Protein AF-A0A4P9Y028-F1 (afdb_monomer_lite)

Radius of gyration: 24.09 Å; chains: 1; bounding box: 60×64×58 Å

Foldseek 3Di:
DVVVLVVLLVVLVVVVVVVVVVDDCVPVPPRDFAQDDPVSQWTAPNNVQWIDGDPDDDDIDGHDPAPDWDDDPDRDTDGDDRVVRVVVVVVCVVVVVVPPPDDDDDDDDDDPPDPDDPDDDDDDDDDDDDDD

pLDDT: mean 75.51, std 21.22, range [29.22, 96.88]

InterPro domains:
  IPR057826 C20G8.02-like, WWE domain [PF23463] (4-65)
  IPR058055 PA-PLA1 [PTHR23509] (4-98)

Organism: NCBI:txid1907219

Structure (mmCIF, N/CA/C/O backbone):
data_AF-A0A4P9Y028-F1
#
_entry.id   AF-A0A4P9Y028-F1
#
loop_
_atom_site.group_PDB
_atom_site.id
_atom_site.type_symbol
_atom_site.label_atom_id
_atom_site.label_alt_id
_atom_site.label_comp_id
_atom_site.label_asym_id
_atom_site.label_entity_id
_atom_site.label_seq_id
_atom_site.pdbx_PDB_ins_code
_atom_site.Cartn_x
_atom_site.Cartn_y
_atom_site.Cartn_z
_atom_site.occupancy
_atom_site.B_iso_or_equiv
_atom_site.auth_seq_id
_atom_site.auth_comp_id
_atom_site.auth_asym_id
_atom_site.auth_atom_id
_atom_site.pdbx_PDB_model_num
ATOM 1 N N . MET A 1 1 ? 4.674 -12.202 7.376 1.00 76.50 1 MET A N 1
ATOM 2 C CA . MET A 1 1 ? 4.002 -10.935 7.011 1.00 76.50 1 MET A CA 1
ATOM 3 C C . MET A 1 1 ? 3.993 -10.651 5.514 1.00 76.50 1 MET A C 1
ATOM 5 O O . MET A 1 1 ? 2.915 -10.667 4.942 1.00 76.50 1 MET A O 1
ATOM 9 N N . ARG A 1 2 ? 5.152 -10.457 4.854 1.00 80.44 2 ARG A N 1
ATOM 10 C CA . ARG A 1 2 ? 5.219 -10.120 3.412 1.00 80.44 2 ARG A CA 1
ATOM 11 C C . ARG A 1 2 ? 4.366 -11.040 2.526 1.00 80.44 2 ARG A C 1
ATOM 13 O O . ARG A 1 2 ? 3.592 -10.548 1.722 1.00 80.44 2 ARG A O 1
ATOM 20 N N . ARG A 1 3 ? 4.469 -12.361 2.715 1.00 87.19 3 ARG A N 1
ATOM 21 C CA . ARG A 1 3 ? 3.702 -13.348 1.939 1.00 87.19 3 ARG A CA 1
ATOM 22 C C . ARG A 1 3 ? 2.182 -13.163 2.060 1.00 87.19 3 ARG A C 1
ATOM 24 O O . ARG A 1 3 ? 1.501 -13.209 1.050 1.00 87.19 3 ARG A O 1
ATOM 31 N N . ALA A 1 4 ? 1.676 -12.898 3.265 1.00 85.69 4 ALA A N 1
ATOM 32 C CA . ALA A 1 4 ? 0.243 -12.720 3.502 1.00 85.69 4 ALA A CA 1
ATOM 33 C C . ALA A 1 4 ? -0.308 -11.456 2.820 1.00 85.69 4 ALA A C 1
ATOM 35 O O . ALA A 1 4 ? -1.407 -11.484 2.280 1.00 85.69 4 ALA A O 1
ATOM 36 N N . LEU A 1 5 ? 0.469 -10.364 2.803 1.00 87.00 5 LEU A N 1
ATOM 37 C CA . LEU A 1 5 ? 0.101 -9.144 2.073 1.00 87.00 5 LEU A CA 1
ATOM 38 C C . LEU A 1 5 ? 0.052 -9.379 0.560 1.00 87.00 5 LEU A C 1
ATOM 40 O O . LEU A 1 5 ? -0.868 -8.906 -0.097 1.00 87.00 5 LEU A O 1
ATOM 44 N N . GLU A 1 6 ? 1.020 -10.117 0.018 1.00 86.56 6 GLU A N 1
ATOM 45 C CA . GLU A 1 6 ? 1.056 -10.456 -1.410 1.00 86.56 6 GLU A CA 1
ATOM 46 C C . GLU A 1 6 ? -0.106 -11.378 -1.807 1.00 86.56 6 GLU A C 1
ATOM 48 O O . GLU A 1 6 ? -0.781 -11.124 -2.800 1.00 86.56 6 GLU A O 1
ATOM 53 N N . GLU A 1 7 ? -0.403 -12.401 -1.002 1.00 88.69 7 GLU A N 1
ATOM 54 C CA . GLU A 1 7 ? -1.552 -13.288 -1.228 1.00 88.69 7 GLU A CA 1
ATOM 55 C C . GLU A 1 7 ? -2.879 -12.517 -1.160 1.00 88.69 7 GLU A C 1
ATOM 57 O O . GLU A 1 7 ? -3.727 -12.662 -2.039 1.00 88.69 7 GLU A O 1
ATOM 62 N N . ALA A 1 8 ? -3.043 -11.637 -0.169 1.00 87.50 8 ALA A N 1
ATOM 63 C CA . ALA A 1 8 ? -4.223 -10.783 -0.059 1.00 87.50 8 ALA A CA 1
ATOM 64 C C . ALA A 1 8 ? -4.361 -9.811 -1.242 1.00 87.50 8 ALA A C 1
ATOM 66 O O . ALA A 1 8 ? -5.479 -9.550 -1.686 1.00 87.50 8 ALA A O 1
ATOM 67 N N . TYR A 1 9 ? -3.246 -9.302 -1.775 1.00 85.69 9 TYR A N 1
ATOM 68 C CA . TYR A 1 9 ? -3.249 -8.443 -2.959 1.00 85.69 9 TYR A CA 1
ATOM 69 C C . TYR A 1 9 ? -3.703 -9.204 -4.203 1.00 85.69 9 TYR A C 1
ATOM 71 O O . TYR A 1 9 ? -4.585 -8.729 -4.916 1.00 85.69 9 TYR A O 1
ATOM 79 N N . GLN A 1 10 ? -3.174 -10.410 -4.422 1.00 86.81 10 GLN A N 1
ATOM 80 C CA . GLN A 1 10 ? -3.569 -11.242 -5.558 1.00 86.81 10 GLN A CA 1
ATOM 81 C C . GLN A 1 10 ? -5.063 -11.597 -5.508 1.00 86.81 10 GLN A C 1
ATOM 83 O O . GLN A 1 10 ? -5.767 -11.492 -6.511 1.00 86.81 10 GLN A O 1
ATOM 88 N N . LEU A 1 11 ? -5.573 -11.941 -4.320 1.00 85.94 11 LEU A N 1
ATOM 89 C CA . LEU A 1 11 ? -6.997 -12.208 -4.108 1.00 85.94 11 LEU A CA 1
ATOM 90 C C . LEU A 1 11 ? -7.869 -10.969 -4.348 1.00 85.94 11 LEU A C 1
ATOM 92 O O . LEU A 1 11 ? -8.974 -11.092 -4.879 1.00 85.94 11 LEU A O 1
ATOM 96 N N . ALA A 1 12 ? -7.391 -9.782 -3.961 1.00 83.38 12 ALA A N 1
ATOM 97 C CA . ALA A 1 12 ? -8.101 -8.530 -4.196 1.00 83.38 12 ALA A CA 1
ATOM 98 C C . ALA A 1 12 ? -8.228 -8.225 -5.698 1.00 83.38 12 ALA A C 1
ATOM 100 O O . ALA A 1 12 ? -9.327 -7.926 -6.165 1.00 83.38 12 ALA A O 1
ATOM 101 N N . GLU A 1 13 ? -7.142 -8.379 -6.456 1.00 83.69 13 GLU A N 1
ATOM 102 C CA . GLU A 1 13 ? -7.124 -8.174 -7.909 1.00 83.69 13 GLU A CA 1
ATOM 103 C C . GLU A 1 13 ? -8.036 -9.175 -8.644 1.00 83.69 13 GLU A C 1
ATOM 105 O O . GLU A 1 13 ? -8.847 -8.797 -9.493 1.00 83.69 13 GLU A O 1
ATOM 110 N N . GLU A 1 14 ? -7.982 -10.456 -8.270 1.00 83.56 14 GLU A N 1
ATOM 111 C CA . GLU A 1 14 ? -8.871 -11.483 -8.825 1.00 83.56 14 GLU A CA 1
ATOM 112 C C . GLU A 1 14 ? -10.349 -11.202 -8.539 1.00 83.56 14 GLU A C 1
ATOM 114 O O . GLU A 1 14 ? -11.214 -11.452 -9.384 1.00 83.56 14 GLU A O 1
ATOM 119 N N . ALA A 1 15 ? -10.666 -10.690 -7.350 1.00 81.50 15 ALA A N 1
ATOM 120 C CA . ALA A 1 15 ? -12.035 -10.345 -7.004 1.00 81.50 15 ALA A CA 1
ATOM 121 C C . ALA A 1 15 ? -12.547 -9.138 -7.805 1.00 81.50 15 ALA A C 1
ATOM 123 O O . ALA A 1 15 ? -13.687 -9.174 -8.268 1.00 81.50 15 ALA A O 1
ATOM 124 N N . GLU A 1 16 ? -11.724 -8.108 -8.034 1.00 80.75 16 GLU A N 1
ATOM 125 C CA . GLU A 1 16 ? -12.084 -6.985 -8.917 1.00 80.75 16 GLU A CA 1
ATOM 126 C C . GLU A 1 16 ? -12.390 -7.458 -10.347 1.00 80.75 16 GLU A C 1
ATOM 128 O O . GLU A 1 16 ? -13.377 -7.029 -10.957 1.00 80.75 16 GLU A O 1
ATOM 133 N N . LEU A 1 17 ? -11.610 -8.412 -10.863 1.00 81.44 17 LEU A N 1
ATOM 134 C CA . LEU A 1 17 ? -11.863 -9.047 -12.160 1.00 81.44 17 LEU A CA 1
ATOM 135 C C . LEU A 1 17 ? -13.184 -9.833 -12.179 1.00 81.44 17 LEU A C 1
ATOM 137 O O . LEU A 1 17 ? -13.914 -9.775 -13.170 1.00 81.44 17 LEU A O 1
ATOM 141 N N . ARG A 1 18 ? -13.526 -10.555 -11.102 1.00 81.44 18 ARG A N 1
ATOM 142 C CA . ARG A 1 18 ? -14.814 -11.269 -10.984 1.00 81.44 18 ARG A CA 1
ATOM 143 C C . ARG A 1 18 ? -16.003 -10.309 -10.974 1.00 81.44 18 ARG A C 1
ATOM 145 O O . ARG A 1 18 ? -16.972 -10.552 -11.691 1.00 81.44 18 ARG A O 1
ATOM 152 N N . VAL A 1 19 ? -15.911 -9.208 -10.225 1.00 80.06 19 VAL A N 1
ATOM 153 C CA . VAL A 1 19 ? -16.946 -8.159 -10.198 1.00 80.06 19 VAL A CA 1
ATOM 154 C C . VAL A 1 19 ? -17.130 -7.554 -11.591 1.00 80.06 19 VAL A C 1
ATOM 156 O O . VAL A 1 19 ? -18.253 -7.446 -12.076 1.00 80.06 19 VAL A O 1
ATOM 159 N N . SER A 1 20 ? -16.030 -7.259 -12.290 1.00 80.06 20 SER A N 1
ATOM 160 C CA . SER A 1 20 ? -16.056 -6.724 -13.662 1.00 80.06 20 SER A CA 1
ATOM 161 C C . SER A 1 20 ? -16.749 -7.656 -14.669 1.00 80.06 20 SER A C 1
ATOM 163 O O . SER A 1 20 ? -17.257 -7.198 -15.689 1.00 80.06 20 SER A O 1
ATOM 165 N N . ARG A 1 21 ? -16.797 -8.965 -14.387 1.00 85.50 21 ARG A N 1
ATOM 166 C CA . ARG A 1 21 ? -17.459 -9.990 -15.217 1.00 85.50 21 ARG A CA 1
ATOM 167 C C . ARG A 1 21 ? -18.932 -10.218 -14.848 1.00 85.50 21 ARG A C 1
ATOM 169 O O . ARG A 1 21 ? -19.531 -11.159 -15.359 1.00 85.50 21 ARG A O 1
ATOM 176 N N . GLY A 1 22 ? -19.516 -9.371 -13.997 1.00 75.69 22 GLY A N 1
ATOM 177 C CA . GLY A 1 22 ? -20.931 -9.434 -13.622 1.00 75.69 22 GLY A CA 1
ATOM 178 C C . GLY A 1 22 ? -21.241 -10.359 -12.442 1.00 75.69 22 GLY A C 1
ATOM 179 O O . GLY A 1 22 ? -22.383 -10.786 -12.299 1.00 75.69 22 GLY A O 1
ATOM 180 N N . GLY A 1 23 ? -20.247 -10.690 -11.610 1.00 71.75 23 GLY A N 1
ATOM 181 C CA . GLY A 1 23 ? -20.494 -11.369 -10.336 1.00 71.75 23 GLY A CA 1
ATOM 182 C C . GLY A 1 23 ? -21.290 -10.481 -9.372 1.00 71.75 23 GLY A C 1
ATOM 183 O O . GLY A 1 23 ? -21.025 -9.283 -9.279 1.00 71.75 23 GLY A O 1
ATOM 184 N N . ASP A 1 24 ? -22.260 -11.063 -8.665 1.00 66.88 24 ASP A N 1
ATOM 185 C CA . ASP A 1 24 ? -23.076 -10.348 -7.679 1.00 66.88 24 ASP A CA 1
ATOM 186 C C . ASP A 1 24 ? -22.213 -9.846 -6.503 1.00 66.88 24 ASP A C 1
ATOM 188 O O . ASP A 1 24 ? -21.430 -10.593 -5.916 1.00 66.88 24 ASP A O 1
ATOM 192 N N . ALA A 1 25 ? -22.360 -8.562 -6.168 1.00 59.50 25 ALA A N 1
ATOM 193 C CA . ALA A 1 25 ? -21.666 -7.886 -5.074 1.00 59.50 25 ALA A CA 1
ATOM 194 C C . ALA A 1 25 ? -22.243 -8.220 -3.682 1.00 59.50 25 ALA A C 1
ATOM 196 O O . ALA A 1 25 ? -21.690 -7.768 -2.676 1.00 59.50 25 ALA A O 1
ATOM 197 N N . SER A 1 26 ? -23.366 -8.948 -3.623 1.00 56.12 26 SER A N 1
ATOM 198 C CA . SER A 1 26 ? -24.080 -9.280 -2.383 1.00 56.12 26 SER A CA 1
ATOM 199 C C . SER A 1 26 ? -23.379 -10.337 -1.527 1.00 56.12 26 SER A C 1
ATOM 201 O O . SER A 1 26 ? -23.558 -10.351 -0.306 1.00 56.12 26 SER A O 1
ATOM 203 N N . ASP A 1 27 ? -22.515 -11.155 -2.133 1.00 53.00 27 ASP A N 1
ATOM 204 C CA . ASP A 1 27 ? -21.568 -11.964 -1.383 1.00 53.00 27 ASP A CA 1
ATOM 205 C C . ASP A 1 27 ? -20.474 -11.003 -0.922 1.00 53.00 27 ASP A C 1
ATOM 207 O O . ASP A 1 27 ? -19.530 -10.687 -1.649 1.00 53.00 27 ASP A O 1
ATOM 211 N N . ALA A 1 28 ? -20.679 -10.411 0.256 1.00 54.31 28 ALA A N 1
ATOM 212 C CA . ALA A 1 28 ? -19.7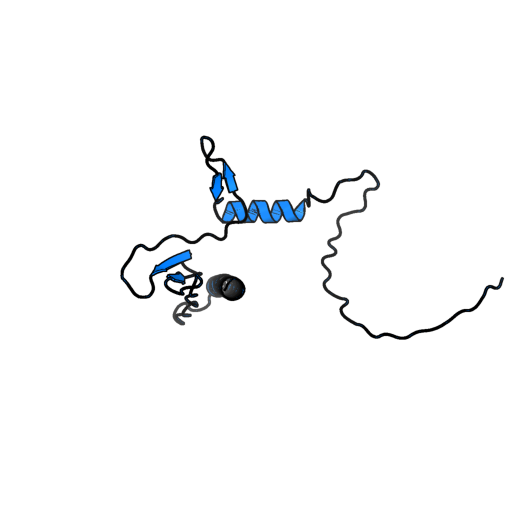19 -9.536 0.901 1.00 54.31 28 ALA A CA 1
ATOM 213 C C . ALA A 1 28 ? -18.480 -10.369 1.232 1.00 54.31 28 ALA A C 1
ATOM 215 O O . ALA A 1 28 ? -18.286 -10.782 2.376 1.00 54.31 28 ALA A O 1
ATOM 216 N N . VAL A 1 29 ? -17.650 -10.635 0.218 1.00 57.25 29 VAL A N 1
ATOM 217 C CA . VAL A 1 29 ? -16.323 -11.208 0.359 1.00 57.25 29 VAL A CA 1
ATOM 218 C C . VAL A 1 29 ? -15.646 -10.302 1.365 1.00 57.25 29 VAL A C 1
ATOM 220 O O . VAL A 1 29 ? -15.295 -9.159 1.065 1.00 57.25 29 VAL A O 1
ATOM 223 N N . ARG A 1 30 ? -15.562 -10.768 2.610 1.00 61.97 30 ARG A N 1
ATOM 224 C CA . ARG A 1 30 ? -14.766 -10.113 3.630 1.00 61.97 30 ARG A CA 1
ATOM 225 C C . ARG A 1 30 ? -13.340 -10.263 3.145 1.00 61.97 30 ARG A C 1
ATOM 227 O O . ARG A 1 30 ? -12.730 -11.316 3.308 1.00 61.97 30 ARG A O 1
ATOM 234 N N . PHE A 1 31 ? -12.855 -9.227 2.474 1.00 68.69 31 PHE A N 1
ATOM 235 C CA . PHE A 1 31 ? -11.467 -9.162 2.066 1.00 68.69 31 PHE A CA 1
ATOM 236 C C . PHE A 1 31 ? -10.611 -9.295 3.322 1.00 68.69 31 PHE A C 1
ATOM 238 O O . PHE A 1 31 ? -10.955 -8.711 4.356 1.00 68.69 31 PHE A O 1
ATOM 245 N N . PRO A 1 32 ? -9.547 -10.108 3.271 1.00 75.88 32 PRO A N 1
ATOM 246 C CA . PRO A 1 32 ? -8.734 -10.353 4.442 1.00 75.88 32 PRO A CA 1
ATOM 247 C C . PRO A 1 32 ? -8.094 -9.038 4.891 1.00 75.88 32 PRO A C 1
ATOM 249 O O . PRO A 1 32 ? -7.311 -8.430 4.162 1.00 75.88 32 PRO A O 1
ATOM 252 N N . MET A 1 33 ? -8.445 -8.612 6.102 1.00 89.62 33 MET A N 1
ATOM 253 C CA . MET A 1 33 ? -7.697 -7.605 6.846 1.00 89.62 33 MET A CA 1
ATOM 254 C C . MET A 1 33 ? -6.400 -8.271 7.285 1.00 89.62 33 MET A C 1
ATOM 256 O O . MET A 1 33 ? -6.432 -9.309 7.949 1.00 89.62 33 MET A O 1
ATOM 260 N N . VAL A 1 34 ? -5.262 -7.735 6.857 1.00 93.00 34 VAL A N 1
ATOM 261 C CA . VAL A 1 34 ? -3.958 -8.362 7.100 1.00 93.00 34 VAL A CA 1
ATOM 262 C C . VAL A 1 34 ? -3.264 -7.642 8.253 1.00 93.00 34 VAL A C 1
ATOM 264 O O . VAL A 1 34 ? -2.920 -6.472 8.081 1.00 93.00 34 VAL A O 1
ATOM 267 N N . PRO A 1 35 ? -3.014 -8.297 9.403 1.00 94.12 35 PRO A N 1
ATOM 268 C CA . PRO A 1 35 ? -2.192 -7.724 10.462 1.00 94.12 35 PRO A CA 1
ATOM 269 C C . PRO A 1 35 ? -0.777 -7.438 9.956 1.00 94.12 35 PRO A C 1
ATOM 271 O O . PRO A 1 35 ? -0.165 -8.261 9.263 1.00 94.12 35 PRO A O 1
ATOM 274 N N . VAL A 1 36 ? -0.252 -6.269 10.304 1.00 93.38 36 VAL A N 1
ATOM 275 C CA . VAL A 1 36 ? 1.071 -5.798 9.890 1.00 93.38 36 VAL A CA 1
ATOM 276 C C . VAL A 1 36 ? 1.903 -5.337 11.083 1.00 93.38 36 VAL A C 1
ATOM 278 O O . VAL A 1 36 ? 1.384 -5.180 12.183 1.00 93.38 36 VAL A O 1
ATOM 281 N N . ASN A 1 37 ? 3.195 -5.113 10.830 1.00 89.94 37 ASN A N 1
ATOM 282 C CA . ASN A 1 37 ? 4.260 -4.899 11.812 1.00 89.94 37 ASN A CA 1
ATOM 283 C C . ASN A 1 37 ? 4.449 -6.074 12.786 1.00 89.94 37 ASN A C 1
ATOM 285 O O . ASN A 1 37 ? 3.562 -6.897 12.987 1.00 89.94 37 ASN A O 1
ATOM 289 N N . GLU A 1 38 ? 5.633 -6.185 13.385 1.00 92.69 38 GLU A N 1
ATOM 290 C CA . GLU A 1 38 ? 5.956 -7.297 14.297 1.00 92.69 38 GLU A CA 1
ATOM 291 C C . GLU A 1 38 ? 5.035 -7.349 15.528 1.00 92.69 38 GLU A C 1
ATOM 293 O O . GLU A 1 38 ? 4.797 -8.419 16.082 1.00 92.69 38 GLU A O 1
ATOM 298 N N . ASP A 1 39 ? 4.493 -6.197 15.923 1.00 94.44 39 ASP A N 1
ATOM 299 C CA . ASP A 1 39 ? 3.607 -6.025 17.072 1.00 94.44 39 ASP A CA 1
ATOM 300 C C . ASP A 1 39 ? 2.121 -6.302 16.773 1.00 94.44 39 ASP A C 1
ATOM 302 O O . ASP A 1 39 ? 1.319 -6.397 17.703 1.00 94.44 39 ASP A O 1
ATOM 306 N N . HIS A 1 40 ? 1.748 -6.452 15.497 1.00 93.81 40 HIS A N 1
ATOM 307 C CA . HIS A 1 40 ? 0.370 -6.648 15.036 1.00 93.81 40 HIS A CA 1
ATOM 308 C C . HIS A 1 40 ? -0.626 -5.603 15.556 1.00 93.81 40 HIS A C 1
ATOM 310 O O . HIS A 1 40 ? -1.808 -5.898 15.753 1.00 93.81 40 HIS A O 1
ATOM 316 N N . LEU A 1 41 ? -0.168 -4.373 15.786 1.00 95.88 41 LEU A N 1
ATOM 317 C CA . LEU A 1 41 ? -1.039 -3.304 16.273 1.00 95.88 41 LEU A CA 1
ATOM 318 C C . LEU A 1 41 ? -1.867 -2.643 15.164 1.00 95.88 41 LEU A C 1
ATOM 320 O O . LEU A 1 41 ? -2.842 -1.939 15.445 1.00 95.88 41 LEU A O 1
ATOM 324 N N . PHE A 1 42 ? -1.484 -2.873 13.910 1.00 96.25 42 PHE A N 1
ATOM 325 C CA . PHE A 1 42 ? -2.137 -2.332 12.729 1.00 96.25 42 PHE A CA 1
ATOM 326 C C . PHE A 1 42 ? -2.584 -3.451 11.802 1.00 96.25 42 PHE A C 1
ATOM 328 O O . PHE A 1 42 ? -1.968 -4.513 11.726 1.00 96.25 42 PHE A O 1
ATOM 335 N N . GLU A 1 43 ? -3.628 -3.171 11.040 1.00 95.50 43 GLU A N 1
ATOM 336 C CA . GLU A 1 43 ? -4.136 -4.043 9.992 1.00 95.50 43 GLU A CA 1
ATOM 337 C C . GLU A 1 43 ? -4.312 -3.259 8.692 1.00 95.50 43 GLU A C 1
ATOM 339 O O . GLU A 1 43 ? -4.597 -2.057 8.695 1.00 95.50 43 GLU A O 1
ATOM 344 N N . VAL A 1 44 ? -4.120 -3.951 7.573 1.00 94.75 44 VAL A N 1
ATOM 345 C CA . VAL A 1 44 ? -4.275 -3.402 6.228 1.00 94.75 44 VAL A CA 1
ATOM 346 C C . VAL A 1 44 ? -5.508 -4.003 5.568 1.00 94.75 44 VAL A C 1
ATOM 348 O O . VAL A 1 44 ? -5.599 -5.216 5.385 1.00 94.75 44 VAL A O 1
ATOM 351 N N . ASP A 1 45 ? -6.413 -3.129 5.142 1.00 91.88 45 ASP A N 1
ATOM 352 C CA . ASP A 1 45 ? -7.428 -3.415 4.138 1.00 91.88 45 ASP A CA 1
ATOM 353 C C . ASP A 1 45 ? -6.786 -3.270 2.754 1.00 91.88 45 ASP A C 1
ATOM 355 O O . ASP A 1 45 ? -6.572 -2.160 2.251 1.00 91.88 45 ASP A O 1
ATOM 359 N N . VAL A 1 46 ? -6.431 -4.405 2.152 1.00 88.94 46 VAL A N 1
ATOM 360 C CA . VAL A 1 46 ? -5.706 -4.433 0.875 1.00 88.94 46 VAL A CA 1
ATOM 361 C C . VAL A 1 46 ? -6.581 -3.954 -0.283 1.00 88.94 46 VAL A C 1
ATOM 363 O O . VAL A 1 46 ? -6.079 -3.286 -1.185 1.00 88.94 46 VAL A O 1
ATOM 366 N N . ARG A 1 47 ? -7.892 -4.218 -0.233 1.00 85.31 47 ARG A N 1
ATOM 367 C CA . ARG A 1 47 ? -8.835 -3.803 -1.278 1.00 85.31 47 ARG A CA 1
ATOM 368 C C . ARG A 1 47 ? -9.006 -2.292 -1.286 1.00 85.31 47 ARG A C 1
ATOM 370 O O . ARG A 1 47 ? -8.863 -1.656 -2.324 1.00 85.31 47 ARG A O 1
ATOM 377 N N . ASN A 1 48 ? -9.298 -1.715 -0.123 1.00 87.19 48 ASN A N 1
ATOM 378 C CA . ASN A 1 48 ? -9.525 -0.276 -0.010 1.00 87.19 48 ASN A CA 1
ATOM 379 C C . ASN A 1 48 ? -8.228 0.527 0.120 1.00 87.19 48 ASN A C 1
ATOM 381 O O . ASN A 1 48 ? -8.287 1.754 0.150 1.00 87.19 48 ASN A O 1
ATOM 385 N N . ARG A 1 49 ? -7.071 -0.145 0.193 1.00 88.62 49 ARG A N 1
ATOM 386 C CA . ARG A 1 49 ? -5.737 0.465 0.302 1.00 88.62 49 ARG A CA 1
ATOM 387 C C . ARG A 1 49 ? -5.613 1.329 1.542 1.00 88.62 49 ARG A C 1
ATOM 389 O O . ARG A 1 49 ? -5.178 2.478 1.479 1.00 88.62 49 ARG A O 1
ATOM 396 N N . ARG A 1 50 ? -6.024 0.781 2.683 1.00 93.00 50 ARG A N 1
ATOM 397 C CA . ARG A 1 50 ? -6.073 1.513 3.950 1.00 93.00 50 ARG A CA 1
ATOM 398 C C . ARG A 1 50 ? -5.398 0.731 5.060 1.00 93.00 50 ARG A C 1
ATOM 400 O O . ARG A 1 50 ? -5.565 -0.475 5.152 1.00 93.00 50 ARG A O 1
ATOM 407 N N . ILE A 1 51 ? -4.659 1.431 5.911 1.00 95.31 51 ILE A N 1
ATOM 408 C CA . ILE A 1 51 ? -4.086 0.890 7.145 1.00 95.31 51 ILE A CA 1
ATOM 409 C C . ILE A 1 51 ? -4.692 1.612 8.335 1.00 95.31 51 ILE A C 1
ATOM 411 O O . ILE A 1 51 ? -4.777 2.843 8.337 1.00 95.31 51 ILE A O 1
ATOM 415 N N . GLN A 1 52 ? -5.098 0.851 9.344 1.00 96.38 52 GLN A N 1
ATOM 416 C CA . GLN A 1 52 ? -5.700 1.386 10.558 1.00 96.38 52 GLN A CA 1
ATOM 417 C C . GLN A 1 52 ? -5.203 0.648 11.806 1.00 96.38 52 GLN A C 1
ATOM 419 O O . GLN A 1 52 ? -4.785 -0.509 11.710 1.00 96.38 52 GLN A O 1
ATOM 424 N N . PRO A 1 53 ? -5.225 1.305 12.975 1.00 96.88 53 PRO A N 1
ATOM 425 C CA . PRO A 1 53 ? -4.986 0.627 14.241 1.00 96.88 53 PRO A CA 1
ATOM 426 C C . PRO A 1 53 ? -6.107 -0.368 14.556 1.00 96.88 53 PRO A C 1
ATOM 428 O O . PRO A 1 53 ? -7.278 -0.090 14.302 1.00 96.88 53 PRO A O 1
ATOM 431 N N . MET A 1 54 ? -5.744 -1.508 15.142 1.00 94.62 54 MET A N 1
ATOM 432 C CA . MET A 1 54 ? -6.683 -2.604 15.408 1.00 94.62 54 MET A CA 1
ATOM 433 C C . MET A 1 54 ? -7.407 -2.452 16.755 1.00 94.62 54 MET A C 1
ATOM 435 O O . MET A 1 54 ? -8.597 -2.736 16.869 1.00 94.62 54 MET A O 1
ATOM 439 N N . TYR A 1 55 ? -6.696 -1.991 17.788 1.00 94.44 55 TYR A N 1
ATOM 440 C CA . TYR A 1 55 ? -7.190 -2.033 19.175 1.00 94.44 55 TYR A CA 1
ATOM 441 C C . TYR A 1 55 ? -7.649 -0.679 19.722 1.00 94.44 55 TYR A C 1
ATOM 443 O O . TYR A 1 55 ? -8.195 -0.604 20.822 1.00 94.44 55 TYR A O 1
ATOM 451 N N . TRP A 1 56 ? -7.4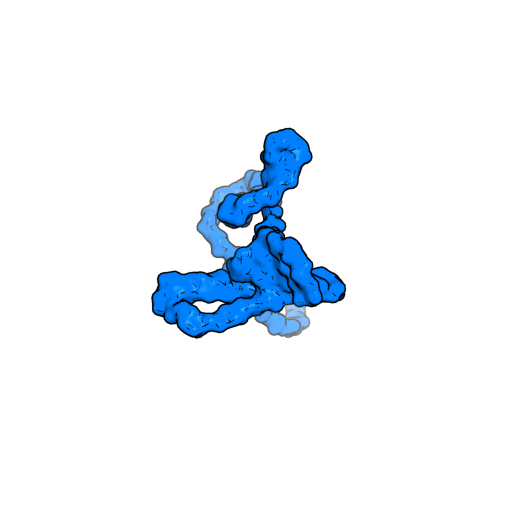38 0.403 18.976 1.00 96.50 56 TRP A N 1
ATOM 452 C CA . TRP A 1 56 ? -7.845 1.747 19.376 1.00 96.50 56 TRP A CA 1
ATOM 453 C C . TRP A 1 56 ? -8.375 2.532 18.183 1.00 96.50 56 TRP A C 1
ATOM 455 O O . TRP A 1 56 ? -8.056 2.250 17.033 1.00 96.50 56 TRP A O 1
ATOM 465 N N . LYS A 1 57 ? -9.179 3.563 18.458 1.00 94.81 57 LYS A N 1
ATOM 466 C CA . LYS A 1 57 ? -9.589 4.516 17.422 1.00 94.81 57 LYS A CA 1
ATOM 467 C C . LYS A 1 57 ? -8.397 5.395 17.067 1.00 94.81 57 LYS A C 1
ATOM 469 O O . LYS A 1 57 ? -7.845 6.058 17.942 1.00 94.81 57 LYS A O 1
ATOM 474 N N . GLY A 1 58 ? -8.034 5.443 15.793 1.00 95.81 58 GLY A N 1
ATOM 475 C CA . GLY A 1 58 ? -6.963 6.310 15.322 1.00 95.81 58 GLY A CA 1
ATOM 476 C C . GLY A 1 58 ? -7.067 6.625 13.839 1.00 95.81 58 GLY A C 1
ATOM 477 O O . GLY A 1 58 ? -8.060 6.311 13.182 1.00 95.81 58 GLY A O 1
ATOM 478 N N . THR A 1 59 ? -6.039 7.296 13.334 1.00 95.75 59 THR A N 1
ATOM 479 C CA . THR A 1 59 ? -5.978 7.746 11.945 1.00 95.75 59 THR A CA 1
ATOM 480 C C . THR A 1 59 ? -5.860 6.564 10.995 1.00 95.75 59 THR A C 1
ATOM 482 O O . THR A 1 59 ? -5.117 5.618 11.254 1.00 95.75 59 THR A O 1
ATOM 485 N N . VAL A 1 60 ? -6.569 6.656 9.872 1.00 95.50 60 VAL A N 1
ATOM 486 C CA . VAL A 1 60 ? -6.462 5.701 8.773 1.00 95.50 60 VAL A CA 1
ATOM 487 C C . VAL A 1 60 ? -5.626 6.322 7.669 1.00 95.50 60 VAL A C 1
ATOM 489 O O . VAL A 1 60 ? -5.924 7.432 7.224 1.00 95.50 60 VAL A O 1
ATOM 492 N N . PHE A 1 61 ? -4.601 5.608 7.223 1.00 93.81 61 PHE A N 1
ATOM 493 C CA . PHE A 1 61 ? -3.707 6.073 6.165 1.00 93.81 61 PHE A CA 1
ATOM 494 C C . PHE A 1 61 ? -3.914 5.277 4.883 1.00 93.81 61 PHE A C 1
ATOM 496 O O . PHE A 1 61 ? -4.374 4.137 4.914 1.00 93.81 61 PHE A O 1
ATOM 503 N N . GLU A 1 62 ? -3.564 5.885 3.755 1.00 90.94 62 GLU A N 1
ATOM 504 C CA . GLU A 1 62 ? -3.504 5.192 2.472 1.00 90.94 62 GLU A CA 1
ATOM 505 C C . GLU A 1 62 ? -2.280 4.267 2.427 1.00 90.94 62 GLU A C 1
ATOM 507 O O . GLU A 1 62 ? -1.185 4.638 2.854 1.00 90.94 62 GLU A O 1
ATOM 512 N N . VAL A 1 63 ? -2.457 3.073 1.868 1.00 89.19 63 VAL A N 1
ATOM 513 C CA . VAL A 1 63 ? -1.392 2.097 1.633 1.00 89.19 63 VAL A CA 1
ATOM 514 C C . VAL A 1 63 ? -1.097 2.022 0.144 1.00 89.19 63 VAL A C 1
ATOM 516 O O . VAL A 1 63 ? -1.992 1.831 -0.675 1.00 89.19 63 VAL A O 1
ATOM 519 N N . ARG A 1 64 ? 0.184 2.120 -0.218 1.00 82.25 64 ARG A N 1
ATOM 520 C CA . ARG A 1 64 ? 0.643 1.990 -1.605 1.00 82.25 64 ARG A CA 1
ATOM 521 C C . ARG A 1 64 ? 1.713 0.917 -1.727 1.00 82.25 64 ARG A C 1
ATOM 523 O O . ARG A 1 64 ? 2.701 0.932 -0.993 1.00 82.25 64 ARG A O 1
ATOM 530 N N . ARG A 1 65 ? 1.563 0.037 -2.719 1.00 78.19 65 ARG A N 1
ATOM 531 C CA . ARG A 1 65 ? 2.631 -0.862 -3.166 1.00 78.19 65 ARG A CA 1
ATOM 532 C C . ARG A 1 65 ? 3.636 -0.042 -3.970 1.00 78.19 65 ARG A C 1
ATOM 534 O O . ARG A 1 65 ? 3.412 0.246 -5.140 1.00 78.19 65 ARG A O 1
ATOM 541 N N . THR A 1 66 ? 4.713 0.387 -3.324 1.00 81.31 66 THR A N 1
ATOM 542 C CA . THR A 1 66 ? 5.686 1.281 -3.961 1.00 81.31 66 THR A CA 1
ATOM 543 C C . THR A 1 66 ? 6.911 0.497 -4.408 1.00 81.31 66 THR A C 1
ATOM 545 O O . THR A 1 66 ? 7.620 -0.065 -3.580 1.00 81.31 66 THR A O 1
ATOM 548 N N . LEU A 1 67 ? 7.151 0.479 -5.718 1.00 83.00 67 LEU A N 1
ATOM 549 C CA . LEU A 1 67 ? 8.382 -0.028 -6.340 1.00 83.00 67 LEU A CA 1
ATOM 550 C C . LEU A 1 67 ? 9.212 1.112 -6.942 1.00 83.00 67 LEU A C 1
ATOM 552 O O . LEU A 1 67 ? 10.437 1.066 -6.943 1.00 83.00 67 LEU A O 1
ATOM 556 N N . TRP A 1 68 ? 8.527 2.159 -7.405 1.00 90.31 68 TRP A N 1
ATOM 557 C CA . TRP A 1 68 ? 9.107 3.274 -8.140 1.00 90.31 68 TRP A CA 1
ATOM 558 C C . TRP A 1 68 ? 8.864 4.590 -7.403 1.00 90.31 68 TRP A C 1
ATOM 560 O O . TRP A 1 68 ? 7.769 4.838 -6.889 1.00 90.31 68 TRP A O 1
ATOM 570 N N . PHE A 1 69 ? 9.888 5.441 -7.378 1.00 91.94 69 PHE A N 1
ATOM 571 C CA . PHE A 1 69 ? 9.845 6.779 -6.798 1.00 91.94 69 PHE A CA 1
ATOM 572 C C . PHE A 1 69 ? 10.133 7.814 -7.878 1.00 91.94 69 PHE A C 1
ATOM 574 O O . PHE A 1 69 ? 10.936 7.581 -8.780 1.00 91.94 69 PHE A O 1
ATOM 581 N N . GLN A 1 70 ? 9.499 8.972 -7.756 1.00 91.00 70 GLN A N 1
ATOM 582 C CA . GLN A 1 70 ? 9.775 10.133 -8.589 1.00 91.00 70 GLN A CA 1
ATOM 583 C C . GLN A 1 70 ? 10.229 11.297 -7.721 1.00 91.00 70 GLN A C 1
ATOM 585 O O . GLN A 1 70 ? 9.810 11.442 -6.568 1.00 91.00 70 GLN A O 1
ATOM 590 N N . GLN A 1 71 ? 11.082 12.136 -8.287 1.00 93.69 71 GLN A N 1
ATOM 591 C CA . GLN A 1 71 ? 11.496 13.364 -7.642 1.00 93.69 71 GLN A CA 1
ATOM 592 C C . GLN A 1 71 ? 10.398 14.410 -7.845 1.00 93.69 71 GLN A C 1
ATOM 594 O O . GLN A 1 71 ? 10.070 14.779 -8.971 1.00 93.69 71 GLN A O 1
ATOM 599 N N . SER A 1 72 ? 9.792 14.850 -6.745 1.00 87.69 72 SER A N 1
ATOM 600 C CA . SER A 1 72 ? 8.890 16.002 -6.744 1.00 87.69 72 SER A CA 1
ATOM 601 C C . SER A 1 72 ? 9.704 17.300 -6.718 1.00 87.69 72 SER A C 1
ATOM 603 O O . SER A 1 72 ? 10.925 17.255 -6.577 1.00 87.69 72 SER A O 1
ATOM 605 N N . SER A 1 73 ? 9.046 18.458 -6.822 1.00 88.00 73 SER A N 1
ATOM 606 C CA . SER A 1 73 ? 9.697 19.772 -6.775 1.00 88.00 73 SER A CA 1
ATOM 607 C C . SER A 1 73 ? 10.725 19.852 -5.633 1.00 88.00 73 SER A C 1
ATOM 609 O O . SER A 1 73 ? 10.373 19.735 -4.458 1.00 88.00 73 SER A O 1
ATOM 611 N N . GLY A 1 74 ? 12.002 20.033 -5.985 1.00 85.12 74 GLY A N 1
ATOM 612 C CA . GLY A 1 74 ? 13.131 20.030 -5.047 1.00 85.12 74 GLY A CA 1
ATOM 613 C C . GLY A 1 74 ? 13.819 18.664 -4.906 1.00 85.12 74 GLY A C 1
ATOM 614 O O . GLY A 1 74 ? 13.938 17.911 -5.865 1.00 85.12 74 GLY A O 1
ATOM 615 N N . ASN A 1 75 ? 14.317 18.350 -3.704 1.00 86.75 75 ASN A N 1
ATOM 616 C CA . ASN A 1 75 ? 15.115 17.144 -3.416 1.00 86.75 75 ASN A CA 1
ATOM 617 C C . ASN A 1 75 ? 14.311 16.039 -2.700 1.00 86.75 75 ASN A C 1
ATOM 619 O O . ASN A 1 75 ? 14.860 15.247 -1.934 1.00 86.75 75 ASN A O 1
ATOM 623 N N . LYS A 1 76 ? 12.985 16.027 -2.891 1.00 91.25 76 LYS A N 1
ATOM 624 C CA . LYS A 1 76 ? 12.063 15.105 -2.219 1.00 91.25 76 LYS A CA 1
ATOM 625 C C . LYS A 1 76 ? 11.646 13.985 -3.168 1.00 91.25 76 LYS A C 1
ATOM 627 O O . LYS A 1 76 ? 11.007 14.241 -4.186 1.00 91.25 76 LYS A O 1
ATOM 632 N N . TRP A 1 77 ? 11.934 12.745 -2.787 1.00 90.81 77 TRP A N 1
ATOM 633 C CA . TRP A 1 77 ? 11.427 11.555 -3.466 1.00 90.81 77 TRP A CA 1
ATOM 634 C C . TRP A 1 77 ? 10.050 11.193 -2.924 1.00 90.81 77 TRP A C 1
ATOM 636 O O . TRP A 1 77 ? 9.857 11.086 -1.712 1.00 90.81 77 TRP A O 1
ATOM 646 N N . ILE A 1 78 ? 9.088 11.023 -3.825 1.00 90.44 78 ILE A N 1
ATOM 647 C CA . ILE A 1 78 ? 7.741 10.568 -3.492 1.00 90.44 78 ILE A CA 1
ATOM 648 C C . ILE A 1 78 ? 7.441 9.257 -4.225 1.00 90.44 78 ILE A C 1
ATOM 650 O O . ILE A 1 78 ? 7.878 9.085 -5.366 1.00 90.44 78 ILE A O 1
ATOM 654 N N . PRO A 1 79 ? 6.702 8.329 -3.595 1.00 89.94 79 PRO A N 1
ATOM 655 C CA . PRO A 1 79 ? 6.151 7.167 -4.279 1.00 89.94 79 PRO A CA 1
ATOM 656 C C . PRO A 1 79 ? 5.417 7.574 -5.555 1.00 89.94 79 PRO A C 1
ATOM 658 O O . PRO A 1 79 ? 4.596 8.496 -5.527 1.00 89.94 79 PRO A O 1
ATOM 661 N N . CYS A 1 80 ? 5.673 6.878 -6.661 1.00 89.44 80 CYS A N 1
ATOM 662 C CA . CYS A 1 80 ? 4.856 7.037 -7.857 1.00 89.44 80 CYS A CA 1
ATOM 663 C C . CYS A 1 80 ? 3.399 6.647 -7.567 1.00 89.44 80 CYS A C 1
ATOM 665 O O . CYS A 1 80 ? 3.126 5.742 -6.774 1.00 89.44 80 CYS A O 1
ATOM 667 N N . ALA A 1 81 ? 2.456 7.307 -8.247 1.00 87.56 81 ALA A N 1
ATOM 668 C CA . ALA A 1 81 ? 1.075 6.834 -8.298 1.00 87.56 81 ALA A CA 1
ATOM 669 C C . ALA A 1 81 ? 1.040 5.401 -8.853 1.00 87.56 81 ALA A C 1
ATOM 671 O O . ALA A 1 81 ? 1.847 5.062 -9.716 1.00 87.56 81 ALA A O 1
ATOM 672 N N . GLU A 1 82 ? 0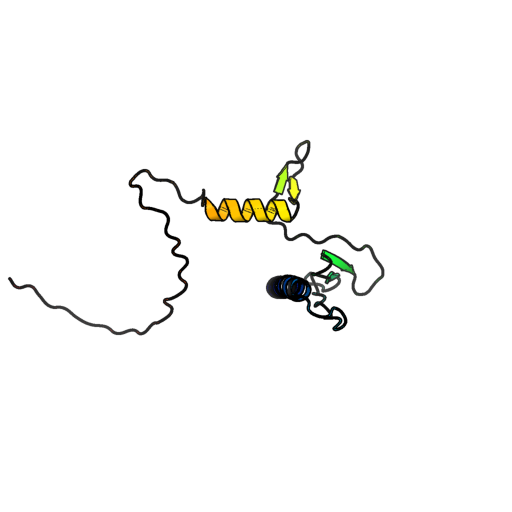.105 4.569 -8.395 1.00 84.88 82 GLU A N 1
ATOM 673 C CA . GLU A 1 82 ? 0.113 3.135 -8.712 1.00 84.88 82 GLU A CA 1
ATOM 674 C C . GLU A 1 82 ? 0.112 2.845 -10.217 1.00 84.88 82 GLU A C 1
ATOM 676 O O . GLU A 1 82 ? 0.946 2.079 -10.690 1.00 84.88 82 GLU A O 1
ATOM 681 N N . ASN A 1 83 ? -0.768 3.496 -10.983 1.00 88.44 83 ASN A N 1
ATOM 682 C CA . ASN A 1 83 ? -0.837 3.300 -12.433 1.00 88.44 83 ASN A CA 1
ATOM 683 C C . ASN A 1 83 ? 0.476 3.674 -13.131 1.00 88.44 83 ASN A C 1
ATOM 685 O O . ASN A 1 83 ? 0.887 3.000 -14.071 1.00 88.44 83 ASN A O 1
ATOM 689 N N . LEU A 1 84 ? 1.146 4.728 -12.657 1.00 90.69 84 LEU A N 1
ATOM 690 C CA . LEU A 1 84 ? 2.444 5.139 -13.181 1.00 90.69 84 LEU A CA 1
ATOM 691 C C . LEU A 1 84 ? 3.536 4.140 -12.785 1.00 90.69 84 LEU A C 1
ATOM 693 O O . LEU A 1 84 ? 4.328 3.741 -13.628 1.00 90.69 84 LEU A O 1
ATOM 697 N N . GLY A 1 85 ? 3.556 3.698 -11.525 1.00 89.50 85 GLY A N 1
ATOM 698 C CA . GLY A 1 85 ? 4.478 2.665 -11.058 1.00 89.50 85 GLY A CA 1
ATOM 699 C C . GLY A 1 85 ? 4.335 1.362 -11.847 1.00 89.50 85 GLY A C 1
ATOM 700 O O . GLY A 1 85 ? 5.346 0.788 -12.234 1.00 89.50 85 GLY A O 1
ATOM 701 N N . ARG A 1 86 ? 3.099 0.944 -12.156 1.00 87.44 86 ARG A N 1
ATOM 702 C CA . ARG A 1 86 ? 2.809 -0.219 -13.008 1.00 87.44 86 ARG A CA 1
ATOM 703 C C . ARG A 1 86 ? 3.352 -0.032 -14.426 1.00 87.44 86 ARG A C 1
ATOM 705 O O . ARG A 1 86 ? 4.057 -0.900 -14.913 1.00 87.44 86 ARG A O 1
ATOM 712 N N . GLN A 1 87 ? 3.096 1.114 -15.060 1.00 92.44 87 GLN A N 1
ATOM 713 C CA . GLN A 1 87 ? 3.614 1.397 -16.407 1.00 92.44 87 GLN A CA 1
ATOM 714 C C . GLN A 1 87 ? 5.145 1.396 -16.460 1.00 92.44 87 GLN A C 1
ATOM 716 O O . GLN A 1 87 ? 5.730 0.886 -17.415 1.00 92.44 87 GLN A O 1
ATOM 721 N N . ILE A 1 88 ? 5.797 1.961 -15.439 1.00 93.62 88 ILE A N 1
ATOM 722 C CA . ILE A 1 88 ? 7.258 1.951 -15.343 1.00 93.62 88 ILE A CA 1
ATOM 723 C C . ILE A 1 88 ? 7.758 0.519 -15.153 1.00 93.62 88 ILE A C 1
ATOM 725 O O . ILE A 1 88 ? 8.697 0.129 -15.836 1.00 93.62 88 ILE A O 1
ATOM 729 N N . GLU A 1 89 ? 7.124 -0.273 -14.288 1.00 91.94 89 GLU A N 1
ATOM 730 C CA . GLU A 1 89 ? 7.472 -1.681 -14.073 1.00 91.94 89 GLU A CA 1
ATOM 731 C C . GLU A 1 89 ? 7.342 -2.508 -15.361 1.00 91.94 89 GLU A C 1
ATOM 733 O O . GLU A 1 89 ? 8.278 -3.217 -15.737 1.00 91.94 89 GLU A O 1
ATOM 738 N N . ASP A 1 90 ? 6.224 -2.371 -16.077 1.00 92.75 90 ASP A N 1
ATOM 739 C CA . ASP A 1 90 ? 5.979 -3.056 -17.349 1.00 92.75 90 ASP A CA 1
ATOM 740 C C . ASP A 1 90 ? 7.019 -2.655 -18.403 1.00 92.75 90 ASP A C 1
ATOM 742 O O . ASP A 1 90 ? 7.571 -3.505 -19.107 1.00 92.75 90 ASP A O 1
ATOM 746 N N . GLY A 1 91 ? 7.334 -1.359 -18.494 1.00 94.38 91 GLY A N 1
ATOM 747 C CA . GLY A 1 91 ? 8.363 -0.836 -19.388 1.00 94.38 91 GLY A CA 1
ATOM 748 C C . GLY A 1 91 ? 9.761 -1.337 -19.026 1.00 94.38 91 GLY A C 1
ATOM 749 O O . GLY A 1 91 ? 10.472 -1.850 -19.888 1.00 94.38 91 GLY A O 1
ATOM 750 N N . TYR A 1 92 ? 10.145 -1.243 -17.753 1.00 92.81 92 TYR A N 1
ATOM 751 C CA . TYR A 1 92 ? 11.436 -1.711 -17.250 1.00 92.81 92 TYR A CA 1
ATOM 752 C C . TYR A 1 92 ? 11.624 -3.193 -17.571 1.00 92.81 92 TYR A C 1
ATOM 754 O O . TYR A 1 92 ? 12.642 -3.573 -18.147 1.00 92.81 92 TYR A O 1
ATOM 762 N N . ARG A 1 93 ? 10.597 -4.015 -17.322 1.00 91.12 93 ARG A N 1
ATOM 763 C CA . ARG A 1 93 ? 10.601 -5.441 -17.661 1.00 91.12 93 ARG A CA 1
ATOM 764 C C . ARG A 1 93 ? 10.702 -5.711 -19.154 1.00 91.12 93 ARG A C 1
ATOM 766 O O . ARG A 1 93 ? 11.463 -6.583 -19.560 1.00 91.12 93 ARG A O 1
ATOM 773 N N . LYS A 1 94 ? 9.946 -4.968 -19.962 1.00 93.75 94 LYS A N 1
ATOM 774 C CA . LYS A 1 94 ? 9.907 -5.124 -21.419 1.00 93.75 94 LYS A CA 1
ATOM 775 C C . LYS A 1 94 ? 11.234 -4.771 -22.084 1.00 93.75 94 LYS A C 1
ATOM 777 O O . LYS A 1 94 ? 11.656 -5.471 -22.997 1.00 93.75 94 LYS A O 1
ATOM 782 N N . PHE A 1 95 ? 11.850 -3.665 -21.677 1.00 92.00 95 PHE A N 1
ATOM 783 C CA . PHE A 1 95 ? 13.068 -3.157 -22.312 1.00 92.00 95 PHE A CA 1
ATOM 784 C C . PHE A 1 95 ? 14.346 -3.700 -21.678 1.00 92.00 95 PHE A C 1
ATOM 786 O O . PHE A 1 95 ? 15.408 -3.558 -22.275 1.00 92.00 95 PHE A O 1
ATOM 793 N N . ALA A 1 96 ? 14.236 -4.313 -20.497 1.00 91.12 96 ALA A N 1
ATOM 794 C CA . ALA A 1 96 ? 15.318 -4.961 -19.774 1.00 91.12 96 ALA A CA 1
ATOM 795 C C . ALA A 1 96 ? 16.639 -4.165 -19.800 1.00 91.12 96 ALA A C 1
ATOM 797 O O . ALA A 1 96 ? 17.665 -4.709 -20.200 1.00 91.12 96 ALA A O 1
ATOM 798 N N . PRO A 1 97 ? 16.658 -2.878 -19.389 1.00 86.31 97 PRO A N 1
ATOM 799 C CA . PRO A 1 97 ? 17.824 -2.003 -19.565 1.00 86.31 97 PRO A CA 1
ATOM 800 C C . PRO A 1 97 ? 19.082 -2.470 -18.812 1.00 86.31 97 PRO A C 1
ATOM 802 O O . PRO A 1 97 ? 20.171 -1.961 -19.059 1.00 86.31 97 PRO A O 1
ATOM 805 N N . TRP A 1 98 ? 18.945 -3.421 -17.882 1.00 87.25 98 TRP A N 1
ATOM 806 C CA . TRP A 1 98 ? 20.059 -4.081 -17.197 1.00 87.25 98 TRP A CA 1
ATOM 807 C C . TRP A 1 98 ? 20.771 -5.127 -18.062 1.00 87.25 98 TRP A C 1
ATOM 809 O O . TRP A 1 98 ? 21.895 -5.517 -17.750 1.00 87.25 98 TRP A O 1
ATOM 819 N N . VAL A 1 99 ? 20.131 -5.608 -19.128 1.00 88.75 99 VAL A N 1
ATOM 820 C CA . VAL A 1 99 ? 20.775 -6.446 -20.132 1.00 88.75 99 VAL A CA 1
ATOM 821 C C . VAL A 1 99 ? 21.610 -5.500 -20.978 1.00 88.75 99 VAL A C 1
ATOM 823 O O . VAL A 1 99 ? 21.074 -4.725 -21.769 1.00 88.75 99 VAL A O 1
ATOM 826 N N . SER A 1 100 ? 22.928 -5.510 -20.772 1.00 72.56 100 SER A N 1
ATOM 827 C CA . SER A 1 100 ? 23.844 -4.771 -21.633 1.00 72.56 100 SER A CA 1
ATOM 828 C C . SER A 1 100 ? 23.547 -5.163 -23.076 1.00 72.56 100 SER A C 1
ATOM 830 O O . SER A 1 100 ? 23.694 -6.331 -23.433 1.00 72.56 100 SER A O 1
ATOM 832 N N . GLN A 1 101 ? 23.121 -4.206 -23.902 1.00 63.75 101 GLN A N 1
ATOM 833 C CA . GLN A 1 101 ? 23.120 -4.395 -25.347 1.00 63.75 101 GLN A CA 1
ATOM 834 C C . GLN A 1 101 ? 24.580 -4.425 -25.797 1.00 63.75 101 GLN A C 1
ATOM 836 O O . GLN A 1 101 ? 25.131 -3.432 -26.264 1.00 63.75 101 GLN A O 1
ATOM 841 N N . GLY A 1 102 ? 25.245 -5.554 -25.560 1.00 54.06 102 GLY A N 1
ATOM 842 C CA . GLY A 1 102 ? 26.455 -5.889 -26.278 1.00 54.06 102 GLY A CA 1
ATOM 843 C C . GLY A 1 102 ? 26.059 -5.973 -27.741 1.00 54.06 102 GLY A C 1
ATOM 844 O O . GLY A 1 102 ? 25.190 -6.769 -28.095 1.00 54.06 102 GLY A O 1
ATOM 845 N N . GLY A 1 103 ? 26.636 -5.107 -28.573 1.00 57.41 103 GLY A N 1
ATOM 846 C CA . GLY A 1 103 ? 26.618 -5.334 -30.008 1.00 57.41 103 GLY A CA 1
ATOM 847 C C . GLY A 1 103 ? 27.164 -6.734 -30.258 1.00 57.41 103 GLY A C 1
ATOM 848 O O . GLY A 1 103 ? 28.305 -7.021 -29.917 1.00 57.41 103 GLY A O 1
ATOM 849 N N . ASP A 1 104 ? 26.299 -7.651 -30.667 1.00 50.94 104 ASP A N 1
ATOM 850 C CA . ASP A 1 104 ? 26.303 -8.159 -32.030 1.00 50.94 104 ASP A CA 1
ATOM 851 C C . ASP A 1 104 ? 25.157 -9.159 -32.230 1.00 50.94 104 ASP A C 1
ATOM 853 O O . ASP A 1 104 ? 24.881 -10.028 -31.408 1.00 50.94 104 ASP A O 1
ATOM 857 N N . ASN A 1 105 ? 24.532 -9.023 -33.396 1.00 44.84 105 ASN A N 1
ATOM 858 C CA . ASN A 1 105 ? 23.464 -9.827 -33.980 1.00 44.84 105 ASN A CA 1
ATOM 859 C C . ASN A 1 105 ? 22.030 -9.664 -33.454 1.00 44.84 105 ASN A C 1
ATOM 861 O O . ASN A 1 105 ? 21.604 -10.173 -32.420 1.00 44.84 105 ASN A O 1
ATOM 865 N N . LEU A 1 106 ? 21.254 -9.023 -34.330 1.00 56.12 106 LEU A N 1
ATOM 866 C CA . LEU A 1 106 ? 19.810 -9.096 -34.448 1.00 56.12 106 LEU A CA 1
ATOM 867 C C . LEU A 1 106 ? 19.359 -10.563 -34.434 1.00 56.12 106 LEU A C 1
ATOM 869 O O . LEU A 1 106 ? 19.397 -11.243 -35.457 1.00 56.12 106 LEU A O 1
ATOM 873 N N . VAL A 1 107 ? 18.866 -11.039 -33.298 1.00 46.25 107 VAL A N 1
ATOM 874 C CA . VAL A 1 107 ? 17.931 -12.163 -33.287 1.00 46.25 107 VAL A CA 1
ATOM 875 C C . VAL A 1 107 ? 16.674 -11.727 -32.564 1.00 46.25 107 VAL A C 1
ATOM 877 O O . VAL A 1 107 ? 16.625 -11.563 -31.349 1.00 46.25 107 VAL A O 1
ATOM 880 N N . SER A 1 108 ? 15.700 -11.444 -33.423 1.00 43.56 108 SER A N 1
ATOM 881 C CA . SER A 1 108 ? 14.265 -11.395 -33.229 1.00 43.56 108 SER A CA 1
ATOM 882 C C . SER A 1 108 ? 13.752 -11.758 -31.843 1.00 43.56 108 SER A C 1
ATOM 884 O O . SER A 1 108 ? 13.923 -12.864 -31.340 1.00 43.56 108 SER A O 1
ATOM 886 N N . THR A 1 109 ? 12.980 -10.809 -31.328 1.00 46.69 109 THR A N 1
ATOM 887 C CA . THR A 1 109 ? 11.825 -10.973 -30.452 1.00 46.69 109 THR A CA 1
ATOM 888 C C . THR A 1 109 ? 11.299 -12.411 -30.412 1.00 46.69 109 THR A C 1
ATOM 890 O O . THR A 1 109 ? 10.569 -12.848 -31.297 1.00 46.69 109 THR A O 1
ATOM 893 N N . SER A 1 110 ? 11.638 -13.146 -29.361 1.00 42.78 110 SER A N 1
ATOM 894 C CA . SER A 1 110 ? 10.873 -14.302 -28.907 1.00 42.78 110 SER A CA 1
ATOM 895 C C . SER A 1 110 ? 11.047 -14.412 -27.403 1.00 42.78 110 SER A C 1
ATOM 897 O O . SER A 1 110 ? 12.131 -14.628 -26.874 1.00 42.78 110 SER A O 1
ATOM 899 N N . ILE A 1 111 ? 9.937 -14.157 -26.727 1.00 50.84 111 ILE A N 1
ATOM 900 C CA . ILE A 1 111 ? 9.718 -14.364 -25.307 1.00 50.84 111 ILE A CA 1
ATOM 901 C C . ILE A 1 111 ? 10.064 -15.826 -25.001 1.00 50.84 111 ILE A C 1
ATOM 903 O O . ILE A 1 111 ? 9.343 -16.712 -25.442 1.00 50.84 111 ILE A O 1
ATOM 907 N N . ILE A 1 112 ? 11.126 -16.083 -24.236 1.00 40.69 112 ILE A N 1
ATOM 908 C CA . ILE A 1 112 ? 11.273 -17.346 -23.503 1.00 40.69 112 ILE A CA 1
ATOM 909 C C . ILE A 1 112 ? 11.155 -17.009 -22.019 1.00 40.69 112 ILE A C 1
ATOM 911 O O . ILE A 1 112 ? 12.128 -16.858 -21.287 1.00 40.69 112 ILE A O 1
ATOM 915 N N . LEU A 1 113 ? 9.906 -16.829 -21.600 1.00 43.16 113 LEU A N 1
ATOM 916 C CA . LEU A 1 113 ? 9.473 -17.113 -20.239 1.00 43.16 113 LEU A CA 1
ATOM 917 C C . LEU A 1 113 ? 8.739 -18.454 -20.297 1.00 43.16 113 LEU A C 1
ATOM 919 O O . LEU A 1 113 ? 7.529 -18.510 -20.109 1.00 43.16 113 LEU A O 1
ATOM 923 N N . GLU A 1 114 ? 9.462 -19.531 -20.600 1.00 38.88 114 GLU A N 1
ATOM 924 C CA . GLU A 1 114 ? 8.940 -20.877 -20.385 1.00 38.88 114 GLU A CA 1
ATOM 925 C C . GLU A 1 114 ? 9.469 -21.381 -19.044 1.00 38.88 114 GLU A C 1
ATOM 927 O O . GLU A 1 114 ? 10.636 -21.727 -18.864 1.00 38.88 114 GLU A O 1
ATOM 932 N N . LYS A 1 115 ? 8.573 -21.326 -18.057 1.00 46.19 115 LYS A N 1
ATOM 933 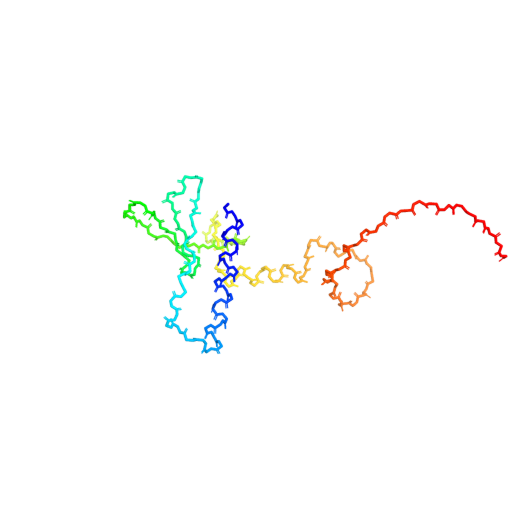C CA . LYS A 1 115 ? 8.613 -22.215 -16.906 1.00 46.19 115 LYS A CA 1
ATOM 934 C C . LYS A 1 115 ? 8.396 -23.629 -17.439 1.00 46.19 115 LYS A C 1
ATOM 936 O O . LYS A 1 115 ? 7.264 -23.952 -17.757 1.00 46.19 115 LYS A O 1
ATOM 941 N N . ASP A 1 116 ? 9.457 -24.413 -17.533 1.00 40.22 116 ASP A N 1
ATOM 942 C CA . ASP A 1 116 ? 9.457 -25.868 -17.350 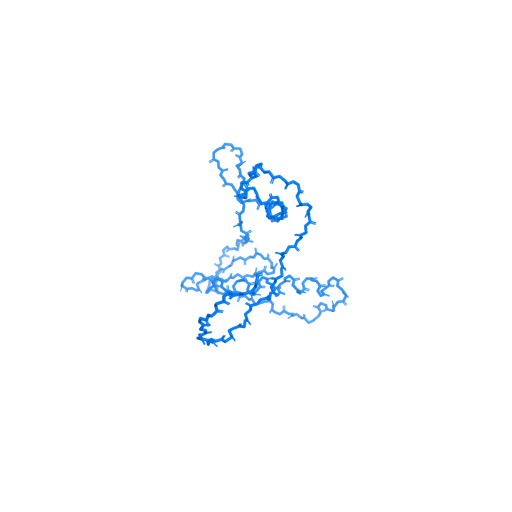1.00 40.22 116 ASP A CA 1
ATOM 943 C C . ASP A 1 116 ? 10.867 -26.359 -17.652 1.00 40.22 116 ASP A C 1
ATOM 945 O O . ASP A 1 116 ? 11.248 -26.310 -18.806 1.00 40.22 116 ASP A O 1
ATOM 949 N N . ILE A 1 117 ? 11.648 -26.729 -16.624 1.00 38.38 117 ILE A N 1
ATOM 950 C CA . ILE A 1 117 ? 12.352 -28.025 -16.467 1.00 38.38 117 ILE A CA 1
ATOM 951 C C . ILE A 1 117 ? 12.822 -28.096 -14.998 1.00 38.38 117 ILE A C 1
ATOM 953 O O . ILE A 1 117 ? 13.988 -27.890 -14.667 1.00 38.38 117 ILE A O 1
ATOM 957 N N . LEU A 1 118 ? 11.894 -28.386 -14.082 1.00 39.06 118 LEU A N 1
ATOM 958 C CA . LEU A 1 118 ? 12.226 -29.145 -12.876 1.00 39.06 118 LEU A CA 1
ATOM 959 C C . LEU A 1 118 ? 11.947 -30.611 -13.206 1.00 39.06 118 LEU A C 1
ATOM 961 O O . LEU A 1 118 ? 10.818 -31.062 -13.080 1.00 39.06 118 LEU A O 1
ATOM 965 N N . GLN A 1 119 ? 12.973 -31.358 -13.609 1.00 34.59 119 GLN A N 1
ATOM 966 C CA . GLN A 1 119 ? 12.982 -32.808 -13.428 1.00 34.59 119 GLN A CA 1
ATOM 967 C C . GLN A 1 119 ? 14.437 -33.292 -13.346 1.00 34.59 119 GLN A C 1
ATOM 969 O O . GLN A 1 119 ? 15.136 -33.401 -14.348 1.00 34.59 119 GLN A O 1
ATOM 974 N N . HIS A 1 120 ? 14.907 -33.579 -12.130 1.00 36.28 120 HIS A N 1
ATOM 975 C CA . HIS A 1 120 ? 16.011 -34.525 -11.941 1.00 36.28 120 HIS A CA 1
ATOM 976 C C . HIS A 1 120 ? 15.514 -35.933 -12.333 1.00 36.28 120 HIS A C 1
ATOM 978 O O . HIS A 1 120 ? 14.335 -36.232 -12.123 1.00 36.28 120 HIS A O 1
ATOM 984 N N . PRO A 1 121 ? 16.379 -36.816 -12.862 1.00 39.44 121 PRO A N 1
ATOM 985 C CA . PRO A 1 121 ? 17.114 -37.718 -11.973 1.00 39.44 121 PRO A CA 1
ATOM 986 C C . PRO A 1 121 ? 18.578 -37.934 -12.397 1.00 39.44 121 PRO A C 1
ATOM 988 O O . PRO A 1 121 ? 18.978 -37.654 -13.522 1.00 39.44 121 PRO A O 1
ATOM 991 N N . GLY A 1 122 ? 19.395 -38.389 -11.446 1.00 33.50 122 GLY A N 1
ATOM 992 C CA . GLY A 1 122 ? 20.826 -38.613 -11.636 1.00 33.50 122 GLY A CA 1
ATOM 993 C C . GLY A 1 122 ? 21.191 -39.827 -12.495 1.00 33.50 122 GLY A C 1
ATOM 994 O O . GLY A 1 122 ? 20.330 -40.577 -12.941 1.00 33.50 122 GLY A O 1
ATOM 995 N N . GLY A 1 123 ? 22.503 -40.046 -12.643 1.00 30.80 123 GLY A N 1
ATOM 996 C CA . GLY A 1 123 ? 23.051 -41.326 -13.106 1.00 30.80 123 GLY A CA 1
ATOM 997 C C . GLY A 1 123 ? 24.259 -41.236 -14.045 1.00 30.80 123 GLY A C 1
ATOM 998 O O . GLY A 1 123 ? 24.104 -41.269 -15.252 1.00 30.80 123 GLY A O 1
ATOM 999 N N . VAL A 1 124 ? 25.442 -41.120 -13.440 1.00 40.44 124 VAL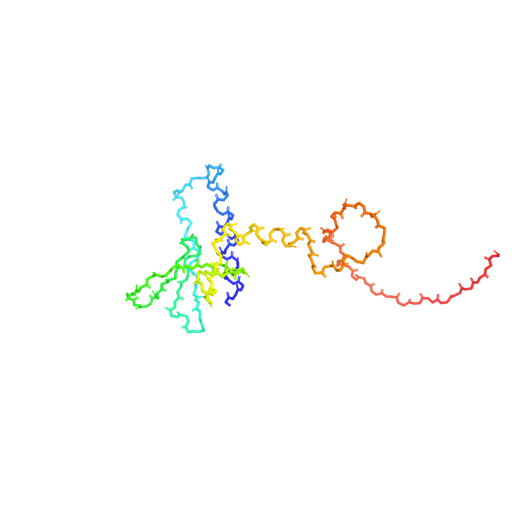 A N 1
ATOM 1000 C CA . VAL A 1 124 ? 26.774 -41.694 -13.760 1.00 40.44 124 VAL A CA 1
ATOM 1001 C C . VAL A 1 124 ? 27.003 -42.496 -15.074 1.00 40.44 124 VAL A C 1
ATOM 1003 O O . VAL A 1 124 ? 26.281 -43.448 -15.348 1.00 40.44 124 VAL A O 1
ATOM 1006 N N . GLY A 1 125 ? 28.162 -42.248 -15.722 1.00 30.69 125 GLY A N 1
ATOM 1007 C CA . GLY A 1 125 ? 28.925 -43.180 -16.597 1.00 30.69 125 GLY A CA 1
ATOM 1008 C C . GLY A 1 125 ? 28.793 -42.922 -18.110 1.00 30.69 125 GLY A C 1
ATOM 1009 O O . GLY A 1 125 ? 27.734 -42.521 -18.556 1.00 30.69 125 GLY A O 1
ATOM 1010 N N . ALA A 1 126 ? 29.761 -43.135 -19.006 1.00 34.16 126 ALA A N 1
ATOM 1011 C CA . ALA A 1 126 ? 31.179 -43.494 -18.993 1.00 34.16 126 ALA A CA 1
ATOM 1012 C C . ALA A 1 126 ? 31.718 -43.300 -20.442 1.00 34.16 126 ALA A C 1
ATOM 1014 O O . ALA A 1 126 ? 30.947 -43.269 -21.394 1.00 34.16 126 ALA A O 1
ATOM 1015 N N . SER A 1 127 ? 33.041 -43.169 -20.558 1.00 40.84 127 SER A N 1
ATOM 1016 C CA . SER A 1 127 ? 33.960 -43.244 -21.720 1.00 40.84 127 SER A CA 1
ATOM 1017 C C . SER A 1 127 ? 33.560 -43.967 -23.029 1.00 40.84 127 SER A C 1
ATOM 1019 O O . SER A 1 127 ? 32.914 -45.009 -22.983 1.00 40.84 127 SER A O 1
ATOM 1021 N N . GLY A 1 128 ? 34.183 -43.539 -24.144 1.00 33.03 128 GLY A N 1
ATOM 1022 C CA . GLY A 1 128 ? 34.493 -44.360 -25.339 1.00 33.03 128 GLY A CA 1
ATOM 1023 C C . GLY A 1 128 ? 34.290 -43.598 -26.657 1.00 33.03 128 GLY A C 1
ATOM 1024 O O . GLY A 1 128 ? 33.158 -43.357 -27.042 1.00 33.03 128 GLY A O 1
ATOM 1025 N N . GLU A 1 129 ? 35.330 -42.969 -27.211 1.00 34.66 129 GLU A N 1
ATOM 1026 C CA . GLU A 1 129 ? 36.186 -43.450 -28.322 1.00 34.66 129 GLU A CA 1
ATOM 1027 C C . GLU A 1 129 ? 35.631 -43.240 -29.745 1.00 34.66 129 GLU A C 1
ATOM 1029 O O . GLU A 1 129 ? 34.445 -43.372 -30.025 1.00 34.66 129 GLU A O 1
ATOM 1034 N N . ALA A 1 130 ? 36.554 -42.839 -30.621 1.00 38.00 130 ALA A N 1
ATOM 1035 C CA . ALA A 1 130 ? 36.370 -42.373 -31.988 1.00 38.00 130 ALA A CA 1
ATOM 1036 C C . ALA A 1 130 ? 36.414 -43.511 -33.023 1.00 38.00 130 ALA A C 1
ATOM 1038 O O . ALA A 1 130 ? 37.116 -44.492 -32.809 1.00 38.00 130 ALA A O 1
ATOM 1039 N N . PHE A 1 131 ? 35.731 -43.320 -34.158 1.00 29.22 131 PHE A N 1
ATOM 1040 C CA . PHE A 1 131 ? 35.958 -43.904 -35.500 1.00 29.22 131 PHE A CA 1
ATOM 1041 C C . PHE A 1 131 ? 34.879 -43.262 -36.414 1.00 29.22 131 PHE A C 1
ATOM 1043 O O . PHE A 1 131 ? 33.739 -43.152 -35.968 1.00 29.22 131 PHE A O 1
ATOM 1050 N N . VAL A 1 132 ? 35.081 -42.752 -37.635 1.00 38.78 132 VAL A N 1
ATOM 1051 C CA . VAL A 1 132 ? 36.107 -42.843 -38.695 1.00 38.78 132 VAL A CA 1
ATOM 1052 C C . VAL A 1 132 ? 36.318 -41.446 -39.277 1.00 38.78 132 VAL A C 1
ATOM 1054 O O . VAL A 1 132 ? 35.303 -40.724 -39.402 1.00 38.78 132 VAL A O 1
#

Secondary structure (DSSP, 8-state):
-HHHHHHHHHHHHHHHHHHHTT--TTS---PPEEEESTT--EEEETTTTEEEESSS----EE----S-EEEETTTEEEEPPHHHHHHHHHHHHHH-TTS---S-----------------------------

Sequence (132 aa):
MRRALEEAYQLAEEAELRVSRGGDASDAVRFPMVPVNEDHLFEVDVRNRRIQPMYWKGTVFEVRRTLWFQQSSGNKWIPCAENLGRQIEDGYRKFAPWVSQGGDNLVSTSIILEKDILQHPGGVGASGEAFV